Protein AF-A0A1J0LUX7-F1 (afdb_monomer_lite)

Sequence (81 aa):
MTPEAVIRLARANPGTPVRLAIVGRTGRGEVRVKWEDGGLKFWLRPLRLWDGPKAEPEALRVMEPWRILEAWLEGEDGGAV

Foldseek 3Di:
DALVVQQVVQVVPAPWKKWWWKQAPVGIAIKIWHHYPNDIWIDGPPPDIDDDPCRSVVSNVVCVRMDTPDIDTPPVPPDDD

Radius of gyration: 12.02 Å; chains: 1; bounding box: 28×29×28 Å

Secondary structure (DSSP, 8-state):
--HHHHHHHHHHSTTSPEEEEEEETTEEEEEEEEEETTEEEEEETTTEEE-STTHHHHHHHHHTT-EEEEEEETTTT----

Organism: Thermus brockianus (NCBI:txid56956)

pLDDT: mean 85.12, std 12.98, range [35.34, 94.69]

Structure (mmCIF, N/CA/C/O backbone):
data_AF-A0A1J0LUX7-F1
#
_entry.id   AF-A0A1J0LUX7-F1
#
loop_
_atom_site.group_PDB
_atom_site.id
_atom_site.type_symbol
_atom_site.label_atom_id
_atom_site.label_alt_id
_atom_site.label_comp_id
_atom_site.label_asym_id
_atom_site.label_entity_id
_atom_site.label_seq_id
_atom_site.pdbx_PDB_ins_code
_atom_site.Cartn_x
_atom_site.Cartn_y
_atom_site.Cartn_z
_atom_site.occupancy
_atom_site.B_iso_or_equiv
_atom_site.auth_seq_id
_atom_site.auth_comp_id
_atom_site.auth_asym_id
_atom_site.auth_atom_id
_atom_site.pdbx_PDB_model_num
ATOM 1 N N . MET A 1 1 ? 3.075 -9.059 8.786 1.00 84.31 1 MET A N 1
ATOM 2 C CA . MET A 1 1 ? 3.993 -8.539 7.745 1.00 84.31 1 MET A CA 1
ATOM 3 C C . MET A 1 1 ? 4.301 -7.074 8.055 1.00 84.31 1 MET A C 1
ATOM 5 O O . MET A 1 1 ? 3.442 -6.440 8.654 1.00 84.31 1 MET A O 1
ATOM 9 N N . THR A 1 2 ? 5.488 -6.550 7.724 1.00 91.56 2 THR A N 1
ATOM 10 C CA . THR A 1 2 ? 5.838 -5.127 7.957 1.00 91.56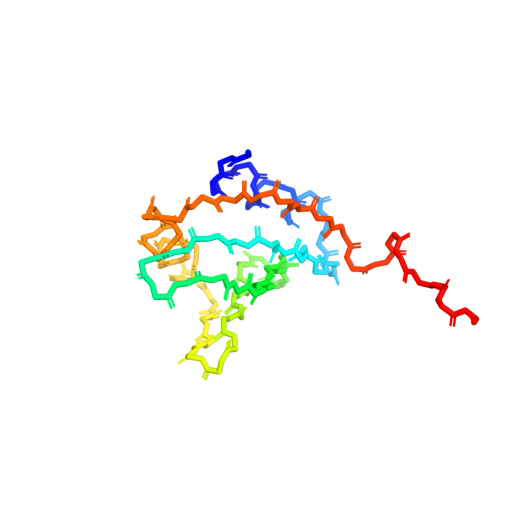 2 THR A CA 1
ATOM 11 C C . THR A 1 2 ? 5.615 -4.275 6.697 1.00 91.56 2 THR A C 1
ATOM 13 O O . THR A 1 2 ? 5.583 -4.843 5.598 1.00 91.56 2 THR A O 1
ATOM 16 N N . PRO A 1 3 ? 5.493 -2.938 6.810 1.00 91.31 3 PRO A N 1
ATOM 17 C CA . PRO A 1 3 ? 5.409 -2.039 5.653 1.00 91.31 3 PRO A CA 1
ATOM 18 C C . PRO A 1 3 ? 6.566 -2.208 4.652 1.00 91.31 3 PRO A C 1
ATOM 20 O O . PRO A 1 3 ? 6.352 -2.265 3.444 1.00 91.31 3 PRO A O 1
ATOM 23 N N . GLU A 1 4 ? 7.794 -2.388 5.136 1.00 93.19 4 GLU A N 1
ATOM 24 C CA . GLU A 1 4 ? 8.982 -2.599 4.299 1.00 93.19 4 GLU A CA 1
ATOM 25 C C . GLU A 1 4 ? 8.930 -3.946 3.575 1.00 93.19 4 GLU A C 1
ATOM 27 O O . GLU A 1 4 ? 9.413 -4.076 2.452 1.00 93.19 4 GLU A O 1
ATOM 32 N N . ALA A 1 5 ? 8.359 -4.980 4.201 1.00 93.31 5 ALA A N 1
ATOM 33 C CA . ALA A 1 5 ? 8.159 -6.268 3.544 1.00 93.31 5 ALA A CA 1
ATOM 34 C C . ALA A 1 5 ? 7.158 -6.158 2.383 1.00 93.31 5 ALA A C 1
ATOM 36 O O . ALA A 1 5 ? 7.407 -6.733 1.326 1.00 93.31 5 ALA A O 1
ATOM 37 N N . VAL A 1 6 ? 6.095 -5.362 2.537 1.00 92.94 6 VAL A N 1
ATOM 38 C CA . VAL A 1 6 ? 5.146 -5.066 1.452 1.00 92.94 6 VAL A CA 1
ATOM 39 C C . VAL A 1 6 ? 5.818 -4.308 0.311 1.00 92.94 6 VAL A C 1
ATOM 41 O O . VAL A 1 6 ? 5.659 -4.679 -0.848 1.00 92.94 6 VAL A O 1
ATOM 44 N N . ILE A 1 7 ? 6.592 -3.265 0.618 1.00 92.50 7 ILE A N 1
ATOM 45 C CA . ILE A 1 7 ? 7.281 -2.471 -0.410 1.00 92.50 7 ILE A CA 1
ATOM 46 C C . ILE A 1 7 ? 8.305 -3.333 -1.153 1.00 92.50 7 ILE A C 1
ATOM 48 O O . ILE A 1 7 ? 8.380 -3.277 -2.380 1.00 92.50 7 ILE A O 1
ATOM 52 N N . ARG A 1 8 ? 9.044 -4.195 -0.440 1.00 93.81 8 ARG A N 1
ATOM 53 C CA . ARG A 1 8 ? 9.936 -5.183 -1.066 1.00 93.81 8 ARG A CA 1
ATOM 54 C C . ARG A 1 8 ? 9.177 -6.153 -1.971 1.00 93.81 8 ARG A C 1
ATOM 56 O O . ARG A 1 8 ? 9.661 -6.424 -3.065 1.00 93.81 8 ARG A O 1
ATOM 63 N N . LEU A 1 9 ? 8.002 -6.632 -1.556 1.00 93.94 9 LEU A N 1
ATOM 64 C CA . LEU A 1 9 ? 7.155 -7.505 -2.374 1.00 93.94 9 LEU A CA 1
ATOM 65 C C . LEU A 1 9 ? 6.675 -6.799 -3.651 1.00 93.94 9 LEU A C 1
ATOM 67 O O . LEU A 1 9 ? 6.783 -7.371 -4.733 1.00 93.94 9 LEU A O 1
ATOM 71 N N . ALA A 1 10 ? 6.217 -5.549 -3.544 1.00 94.06 10 ALA A N 1
ATOM 72 C CA . ALA A 1 10 ? 5.806 -4.748 -4.696 1.00 94.06 10 ALA A CA 1
ATOM 73 C C . ALA A 1 10 ? 6.981 -4.499 -5.653 1.00 94.06 10 ALA A C 1
ATOM 75 O O . ALA A 1 10 ? 6.847 -4.674 -6.860 1.00 94.06 10 ALA A O 1
ATOM 76 N N . ARG A 1 11 ? 8.159 -4.151 -5.120 1.00 93.44 11 ARG A N 1
ATOM 77 C CA . ARG A 1 11 ? 9.377 -3.929 -5.913 1.00 93.44 11 ARG A CA 1
ATOM 78 C C . ARG A 1 11 ? 9.860 -5.192 -6.626 1.00 93.44 11 ARG A C 1
ATOM 80 O O . ARG A 1 11 ? 10.381 -5.093 -7.731 1.00 93.44 11 ARG A O 1
ATOM 87 N N . ALA A 1 12 ? 9.695 -6.358 -6.004 1.00 94.69 12 ALA A N 1
ATOM 88 C CA . ALA A 1 12 ? 10.024 -7.645 -6.612 1.00 94.69 12 ALA A CA 1
ATOM 89 C C . ALA A 1 12 ? 9.042 -8.053 -7.727 1.00 94.69 12 ALA A C 1
ATOM 91 O O . ALA A 1 12 ? 9.400 -8.879 -8.561 1.00 94.69 12 ALA A O 1
ATOM 92 N N . ASN A 1 13 ? 7.842 -7.460 -7.768 1.00 94.12 13 ASN A N 1
ATOM 93 C CA . ASN A 1 13 ? 6.784 -7.763 -8.737 1.00 94.12 13 ASN A CA 1
ATOM 94 C C . ASN A 1 13 ? 6.308 -6.483 -9.453 1.00 94.12 13 ASN A C 1
ATOM 96 O O . ASN A 1 13 ? 5.152 -6.073 -9.304 1.00 94.12 13 ASN A O 1
ATOM 100 N N . PRO A 1 14 ? 7.189 -5.811 -10.219 1.00 92.25 14 PRO A N 1
ATOM 101 C CA . PRO A 1 14 ? 6.848 -4.560 -10.884 1.00 92.25 14 PRO A CA 1
ATOM 102 C C . PRO A 1 14 ? 5.667 -4.749 -11.842 1.00 92.25 14 PRO A C 1
ATOM 104 O O . PRO A 1 14 ? 5.522 -5.786 -12.484 1.00 92.25 14 PRO A O 1
ATOM 107 N N . GLY A 1 15 ? 4.798 -3.744 -11.930 1.00 90.69 15 GLY A N 1
ATOM 108 C CA . GLY A 1 15 ? 3.586 -3.820 -12.748 1.00 90.69 15 GLY A CA 1
ATOM 109 C C . GLY A 1 15 ? 2.428 -4.595 -12.103 1.00 90.69 15 GLY A C 1
ATOM 110 O O . GLY A 1 15 ? 1.293 -4.438 -12.552 1.00 90.69 15 GLY A O 1
ATOM 111 N N . THR A 1 16 ? 2.668 -5.343 -11.021 1.00 92.88 16 THR A N 1
ATOM 112 C CA . THR A 1 16 ? 1.638 -6.109 -10.303 1.00 92.88 16 THR A CA 1
ATOM 113 C C . THR A 1 16 ? 1.314 -5.434 -8.968 1.00 92.88 16 THR A C 1
ATOM 115 O O . THR A 1 16 ? 2.207 -5.258 -8.136 1.00 92.88 16 THR A O 1
ATOM 118 N N . PRO A 1 17 ? 0.064 -5.002 -8.732 1.00 93.12 17 PRO A N 1
ATOM 119 C CA . PRO A 1 17 ? -0.320 -4.455 -7.437 1.00 93.12 17 PRO A CA 1
ATOM 120 C C . PRO A 1 17 ? -0.254 -5.515 -6.332 1.00 93.12 17 PRO A C 1
ATOM 122 O O . PRO A 1 17 ? -0.673 -6.646 -6.521 1.00 93.12 17 PRO A O 1
ATOM 125 N N . VAL A 1 18 ? 0.208 -5.134 -5.150 1.00 94.19 18 VAL A N 1
ATOM 126 C CA . VAL A 1 18 ? 0.022 -5.850 -3.889 1.00 94.19 18 VAL A CA 1
ATOM 127 C C . VAL A 1 18 ? -1.216 -5.273 -3.210 1.00 94.19 18 VAL A C 1
ATOM 129 O O . VAL A 1 18 ? -1.263 -4.076 -2.908 1.00 94.19 18 VAL A O 1
ATOM 132 N N . ARG A 1 19 ? -2.218 -6.112 -2.958 1.00 93.44 19 ARG A N 1
ATOM 133 C CA . ARG A 1 19 ? -3.379 -5.781 -2.126 1.00 93.44 19 ARG A CA 1
ATOM 134 C C . ARG A 1 19 ? -3.074 -6.106 -0.674 1.00 93.44 19 ARG A C 1
ATOM 136 O O . ARG A 1 19 ? -2.462 -7.128 -0.385 1.00 93.44 19 ARG A O 1
ATOM 143 N N . LEU A 1 20 ? -3.486 -5.220 0.227 1.00 92.38 20 LEU A N 1
ATOM 144 C CA . LEU A 1 20 ? -3.297 -5.348 1.667 1.00 92.38 20 LEU A CA 1
ATOM 145 C C . LEU A 1 20 ? -4.643 -5.276 2.371 1.00 92.38 20 LEU A C 1
ATOM 147 O O . LEU A 1 20 ? -5.379 -4.308 2.173 1.00 92.38 20 LEU A O 1
ATOM 151 N N . ALA A 1 21 ? -4.901 -6.213 3.278 1.00 91.81 21 ALA A N 1
ATOM 152 C CA . ALA A 1 21 ? -5.916 -6.045 4.310 1.00 91.81 21 ALA A CA 1
ATOM 153 C C . ALA A 1 21 ? -5.253 -5.468 5.566 1.00 91.81 21 ALA A C 1
ATOM 155 O O . ALA A 1 21 ? -4.284 -6.028 6.087 1.00 91.81 21 ALA A O 1
ATOM 156 N N . ILE A 1 22 ? -5.767 -4.347 6.069 1.00 91.62 22 ILE A N 1
ATOM 157 C CA . ILE A 1 22 ? -5.188 -3.632 7.212 1.00 91.62 22 ILE A CA 1
ATOM 158 C C . ILE A 1 22 ? -6.208 -3.401 8.327 1.00 91.62 22 ILE A C 1
ATOM 160 O O . ILE A 1 22 ? -7.417 -3.336 8.102 1.00 91.62 22 ILE A O 1
ATOM 164 N N . VAL A 1 23 ? -5.700 -3.195 9.540 1.00 90.56 23 VAL A N 1
ATOM 165 C CA . VAL A 1 23 ? -6.421 -2.562 10.649 1.00 90.56 23 VAL A CA 1
ATOM 166 C C . VAL A 1 23 ? -5.635 -1.326 11.063 1.00 90.56 23 VAL A C 1
ATOM 168 O O . VAL A 1 23 ? -4.488 -1.434 11.496 1.00 90.56 23 VAL A O 1
ATOM 171 N N . GLY A 1 24 ? -6.254 -0.157 10.929 1.00 84.44 24 GLY A N 1
ATOM 172 C CA . GLY A 1 24 ? -5.729 1.117 11.408 1.00 84.44 24 GLY A CA 1
ATOM 173 C C . GLY A 1 24 ? -6.598 1.709 12.517 1.00 84.44 24 GLY A C 1
ATOM 174 O O . GLY A 1 24 ? -7.578 1.115 12.967 1.00 84.44 24 GLY A O 1
ATOM 175 N N . ARG A 1 25 ? -6.265 2.935 12.933 1.00 81.75 25 ARG A N 1
ATOM 176 C CA . ARG A 1 25 ? -6.970 3.660 14.008 1.00 81.75 25 ARG A CA 1
ATOM 177 C C . ARG A 1 25 ? -8.462 3.882 13.728 1.00 81.75 25 ARG A C 1
ATOM 179 O O . ARG A 1 25 ? -9.251 3.955 14.660 1.00 81.75 25 ARG A O 1
ATOM 186 N N . THR A 1 26 ? -8.836 4.004 12.458 1.00 77.94 26 THR A N 1
ATOM 187 C CA . THR A 1 26 ? -10.214 4.258 12.009 1.00 77.94 26 THR A CA 1
ATOM 188 C C . THR A 1 26 ? -10.984 2.982 11.661 1.00 77.94 26 THR A C 1
ATOM 190 O O . THR A 1 26 ? -12.130 3.076 11.238 1.00 77.94 26 THR A O 1
ATOM 193 N N . GLY A 1 27 ? -10.377 1.799 11.816 1.00 84.75 27 GLY A N 1
ATOM 194 C CA . GLY A 1 27 ? -10.997 0.510 11.506 1.00 84.75 27 GLY A CA 1
ATOM 195 C C . GLY A 1 27 ? -10.235 -0.307 10.462 1.00 84.75 27 GLY A C 1
ATOM 196 O O . GLY A 1 27 ? -9.036 -0.120 10.246 1.00 84.75 27 GLY A O 1
ATOM 197 N N . ARG A 1 28 ? -10.941 -1.259 9.843 1.00 89.62 28 ARG A N 1
ATOM 198 C CA . ARG A 1 28 ? -10.410 -2.126 8.780 1.00 89.62 28 ARG A CA 1
ATOM 199 C C . ARG A 1 28 ? -10.454 -1.428 7.425 1.00 89.62 28 ARG A C 1
ATOM 201 O O . ARG A 1 28 ? -11.366 -0.648 7.167 1.00 89.62 28 ARG A O 1
ATOM 208 N N . GLY A 1 29 ? -9.496 -1.742 6.561 1.00 85.75 29 GLY A N 1
ATOM 209 C CA . GLY A 1 29 ? -9.441 -1.198 5.208 1.00 85.75 29 GLY A CA 1
ATOM 210 C C . GLY A 1 29 ? -8.635 -2.066 4.252 1.00 85.75 29 GLY A C 1
ATOM 211 O O . GLY A 1 29 ? -7.900 -2.957 4.679 1.00 85.75 29 GLY A O 1
ATOM 212 N N . GLU A 1 30 ? -8.782 -1.774 2.962 1.00 88.12 30 GLU A N 1
ATOM 213 C CA . GLU A 1 30 ? -7.966 -2.350 1.896 1.00 88.12 30 GLU A CA 1
ATOM 214 C C . GLU A 1 30 ? -7.065 -1.267 1.295 1.00 88.12 30 GLU A C 1
ATOM 216 O O . GLU A 1 30 ? -7.495 -0.129 1.074 1.00 88.12 30 GLU A O 1
ATOM 221 N N . VAL A 1 31 ? -5.815 -1.625 1.025 1.00 89.12 31 VAL A N 1
ATOM 222 C CA . VAL A 1 31 ? -4.814 -0.745 0.412 1.00 89.12 31 VAL A CA 1
ATOM 223 C C . VAL A 1 31 ? -4.198 -1.455 -0.775 1.00 89.12 31 VAL A C 1
ATOM 225 O O . VAL A 1 31 ? -4.056 -2.675 -0.767 1.00 89.12 31 VAL A O 1
ATOM 228 N N . ARG A 1 32 ? -3.811 -0.692 -1.794 1.00 92.25 32 ARG A N 1
ATOM 229 C CA . ARG A 1 32 ? -3.042 -1.212 -2.924 1.00 92.25 32 ARG A CA 1
ATOM 230 C C . ARG A 1 32 ? -1.697 -0.522 -3.005 1.00 92.25 32 ARG A C 1
ATOM 232 O O . ARG A 1 32 ? -1.606 0.691 -2.821 1.00 92.25 32 ARG A O 1
ATOM 239 N N . VAL A 1 33 ? -0.669 -1.293 -3.320 1.00 92.75 33 VAL A N 1
ATOM 240 C CA . VAL A 1 33 ? 0.704 -0.819 -3.487 1.00 92.75 33 VAL A CA 1
ATOM 241 C C . VAL A 1 33 ? 1.271 -1.438 -4.754 1.00 92.75 33 VAL A C 1
ATOM 243 O O . VAL A 1 33 ? 1.216 -2.645 -4.902 1.00 92.75 33 VAL A O 1
ATOM 246 N N . LYS A 1 34 ? 1.818 -0.662 -5.682 1.00 93.44 34 LYS A N 1
ATOM 247 C CA . LYS A 1 34 ? 2.382 -1.176 -6.942 1.00 93.44 34 LYS A CA 1
ATOM 248 C C . LYS A 1 34 ? 3.730 -0.527 -7.168 1.00 93.44 34 LYS A C 1
ATOM 250 O O . LYS A 1 34 ? 3.866 0.670 -6.947 1.00 93.44 34 LYS A O 1
ATOM 255 N N . TRP A 1 35 ? 4.707 -1.293 -7.629 1.00 92.75 35 TRP A N 1
ATOM 256 C CA . TRP A 1 35 ? 5.949 -0.716 -8.125 1.00 92.75 35 TRP A CA 1
ATOM 257 C C . TRP A 1 35 ? 5.847 -0.519 -9.635 1.00 92.75 35 TRP A C 1
ATOM 259 O O . TRP A 1 35 ? 5.587 -1.472 -10.369 1.00 92.75 35 TRP A O 1
ATOM 269 N N . GLU A 1 36 ? 6.014 0.710 -10.107 1.00 89.69 36 GLU A N 1
ATOM 270 C CA . GLU A 1 36 ? 5.912 1.068 -11.523 1.00 89.69 36 GLU A CA 1
ATOM 271 C C . GLU A 1 36 ? 6.793 2.291 -11.806 1.00 89.69 36 GLU A C 1
ATOM 273 O O . GLU A 1 36 ? 7.011 3.112 -10.920 1.00 89.69 36 GLU A O 1
ATOM 278 N N . ASP A 1 37 ? 7.342 2.397 -13.018 1.00 86.06 37 ASP A N 1
ATOM 279 C CA . ASP A 1 37 ? 8.154 3.547 -13.457 1.00 86.06 37 ASP A CA 1
ATOM 280 C C . ASP A 1 37 ? 9.343 3.884 -12.530 1.00 86.06 37 ASP A C 1
ATOM 282 O O . ASP A 1 37 ? 9.751 5.035 -12.388 1.00 86.06 37 ASP A O 1
ATOM 286 N N . GLY A 1 38 ? 9.913 2.868 -11.873 1.00 83.94 38 GLY A N 1
ATOM 287 C CA . GLY A 1 38 ? 11.039 3.037 -10.949 1.00 83.94 38 GLY A CA 1
ATOM 288 C C . GLY A 1 38 ? 10.662 3.582 -9.567 1.00 83.94 38 GLY A C 1
ATOM 289 O O . GLY A 1 38 ? 11.566 3.915 -8.800 1.00 83.94 38 GLY A O 1
ATOM 290 N N . GLY A 1 39 ? 9.370 3.645 -9.230 1.00 87.88 39 GLY A N 1
ATOM 291 C CA . GLY A 1 39 ? 8.892 4.123 -7.936 1.00 87.88 39 GLY A CA 1
ATOM 292 C C . GLY A 1 39 ? 7.675 3.374 -7.399 1.00 87.88 39 GLY A C 1
ATOM 293 O O . GLY A 1 39 ? 7.090 2.502 -8.044 1.00 87.88 39 GLY A O 1
ATOM 294 N N . LEU A 1 40 ? 7.302 3.726 -6.170 1.00 91.12 40 LEU A N 1
ATOM 295 C CA . LEU A 1 40 ? 6.117 3.199 -5.508 1.00 91.12 40 LEU A CA 1
ATOM 296 C C . LEU A 1 40 ? 4.881 4.011 -5.910 1.00 91.12 40 LEU A C 1
ATOM 298 O O . LEU A 1 40 ? 4.887 5.236 -5.840 1.00 91.12 40 LEU A O 1
ATOM 302 N N . LYS A 1 41 ? 3.789 3.328 -6.231 1.00 91.38 41 LYS A N 1
ATOM 303 C CA . LYS A 1 41 ? 2.443 3.893 -6.314 1.00 91.38 41 LYS A CA 1
ATOM 304 C C . LYS A 1 41 ? 1.612 3.310 -5.176 1.00 91.38 41 LYS A C 1
ATOM 306 O O . LYS A 1 41 ? 1.606 2.096 -4.964 1.00 91.38 41 LYS A O 1
ATOM 311 N N . PHE A 1 42 ? 0.942 4.171 -4.416 1.00 89.62 42 PHE A N 1
ATOM 312 C CA . PHE A 1 42 ? 0.212 3.786 -3.207 1.00 89.62 42 PHE A CA 1
ATOM 313 C C . PHE A 1 42 ? -1.211 4.339 -3.236 1.00 89.62 42 PHE A C 1
ATOM 315 O O . PHE A 1 42 ? -1.403 5.556 -3.279 1.00 89.62 42 PHE A O 1
ATOM 322 N N . TRP A 1 43 ? -2.206 3.454 -3.159 1.00 88.44 43 TRP A N 1
ATOM 323 C CA . TRP A 1 43 ? -3.627 3.802 -3.171 1.00 88.44 43 TRP A CA 1
ATOM 324 C C . TRP A 1 43 ? -4.307 3.368 -1.875 1.00 88.44 43 TRP A C 1
ATOM 326 O O . TRP A 1 43 ? -4.479 2.178 -1.608 1.00 88.44 43 TRP A O 1
ATOM 336 N N . LEU A 1 44 ? -4.790 4.348 -1.118 1.00 81.81 44 LEU A N 1
ATOM 337 C CA . LEU A 1 44 ? -5.636 4.159 0.053 1.00 81.81 44 LEU A CA 1
ATOM 338 C C . LEU A 1 44 ? -7.011 4.743 -0.269 1.00 81.81 44 LEU A C 1
ATOM 340 O O . LEU A 1 44 ? -7.207 5.948 -0.136 1.00 81.81 44 LEU A O 1
ATOM 344 N N . ARG A 1 45 ? -7.968 3.933 -0.735 1.00 68.56 45 ARG A N 1
ATOM 345 C CA . ARG A 1 45 ? -9.319 4.438 -1.047 1.00 68.56 45 ARG A CA 1
ATOM 346 C C . ARG A 1 45 ? -10.163 4.563 0.231 1.00 68.56 45 ARG A C 1
ATOM 348 O O . ARG A 1 45 ? -10.065 3.697 1.094 1.00 68.56 45 ARG A O 1
ATOM 355 N N . PRO A 1 46 ? -11.005 5.606 0.359 1.00 66.38 46 PRO A N 1
ATOM 356 C CA . PRO A 1 46 ? -11.166 6.763 -0.538 1.00 66.38 46 PRO A CA 1
ATOM 357 C C . PRO A 1 46 ? -10.148 7.896 -0.290 1.00 66.38 46 PRO A C 1
ATOM 359 O O . PRO A 1 46 ? -10.245 8.952 -0.901 1.00 66.38 46 PRO A O 1
ATOM 362 N N . LEU A 1 47 ? -9.211 7.712 0.637 1.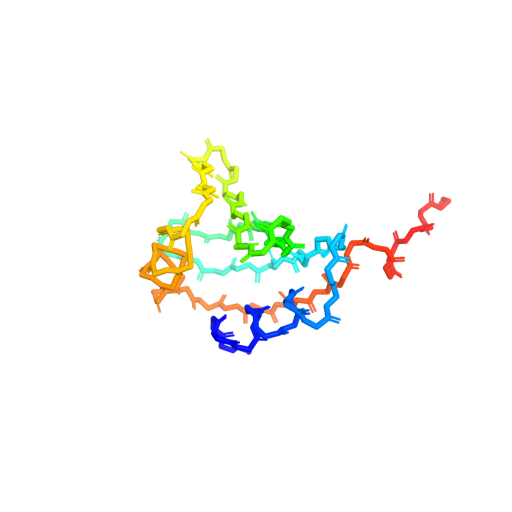00 67.06 47 LEU A N 1
ATOM 363 C CA . LEU A 1 47 ? -8.467 8.790 1.280 1.00 67.06 47 LEU A CA 1
ATOM 364 C C . LEU A 1 47 ? -7.402 9.465 0.401 1.00 67.06 47 LEU A C 1
ATOM 366 O O . LEU A 1 47 ? -7.330 10.695 0.417 1.00 67.06 47 LEU A O 1
ATOM 370 N N . ARG A 1 48 ? -6.529 8.721 -0.300 1.00 77.75 48 ARG A N 1
ATOM 371 C CA . ARG A 1 48 ? -5.379 9.329 -0.998 1.00 77.75 48 ARG A CA 1
ATOM 372 C C . ARG A 1 48 ? -4.647 8.397 -1.978 1.00 77.75 48 ARG A C 1
ATOM 374 O O . ARG A 1 48 ? -4.621 7.180 -1.799 1.00 77.75 48 ARG A O 1
ATOM 381 N N . LEU A 1 49 ? -4.008 9.016 -2.974 1.00 83.38 49 LEU A N 1
ATOM 382 C CA . LEU A 1 49 ? -3.010 8.435 -3.877 1.00 83.38 49 LEU A CA 1
ATOM 383 C C . LEU A 1 49 ? -1.679 9.185 -3.707 1.00 83.38 49 LEU A C 1
ATOM 385 O O . LEU A 1 49 ? -1.679 10.415 -3.670 1.00 83.38 49 LEU A O 1
ATOM 389 N N . TRP A 1 50 ? -0.570 8.451 -3.635 1.00 84.94 50 TRP A N 1
ATOM 390 C CA . TRP A 1 50 ? 0.790 8.991 -3.734 1.00 84.94 50 TRP A CA 1
ATOM 391 C C . TRP A 1 50 ? 1.544 8.304 -4.879 1.00 84.94 50 TRP A C 1
ATOM 393 O O . TRP A 1 50 ? 1.458 7.084 -5.026 1.00 84.94 50 TRP A O 1
ATOM 403 N N . ASP A 1 51 ? 2.287 9.092 -5.658 1.00 82.94 51 ASP A N 1
ATOM 404 C CA . ASP A 1 51 ? 3.101 8.647 -6.797 1.00 82.94 51 ASP A CA 1
ATOM 405 C C . ASP A 1 51 ? 4.460 9.382 -6.798 1.00 82.94 51 ASP A C 1
ATOM 407 O O . ASP A 1 51 ? 4.599 10.471 -6.226 1.00 82.94 51 ASP A O 1
ATOM 411 N N . GLY A 1 52 ? 5.464 8.775 -7.427 1.00 79.56 52 GLY A N 1
ATOM 412 C CA . GLY A 1 52 ? 6.801 9.316 -7.626 1.00 79.56 52 GLY A CA 1
ATOM 413 C C . GLY A 1 52 ? 7.767 9.093 -6.454 1.00 79.56 52 GLY A C 1
ATOM 414 O O . GLY A 1 52 ? 7.465 8.379 -5.497 1.00 79.56 52 GLY A O 1
ATOM 415 N N . PRO A 1 53 ? 8.950 9.736 -6.481 1.00 78.81 53 PRO A N 1
ATOM 416 C CA . PRO A 1 53 ? 10.038 9.477 -5.527 1.00 78.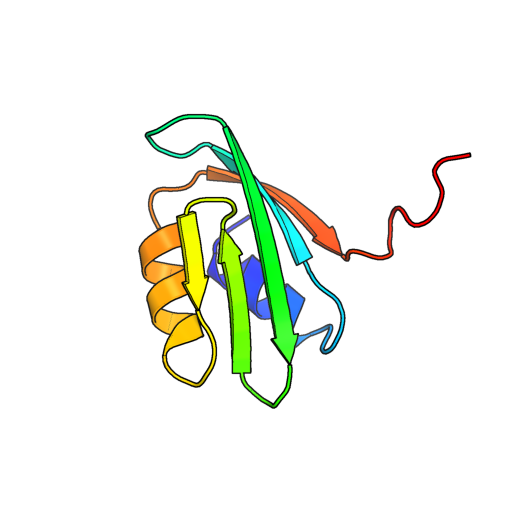81 53 PRO A CA 1
ATOM 417 C C . PRO A 1 53 ? 9.687 9.708 -4.048 1.00 78.81 53 PRO A C 1
ATOM 419 O O . PRO A 1 53 ? 10.369 9.204 -3.162 1.00 78.81 53 PRO A O 1
ATOM 422 N N . LYS A 1 54 ? 8.629 10.479 -3.761 1.00 83.44 54 LYS A N 1
ATOM 423 C CA . LYS A 1 54 ? 8.155 10.742 -2.392 1.00 83.44 54 LYS A CA 1
ATOM 424 C C . LYS A 1 54 ? 7.094 9.750 -1.910 1.00 83.44 54 LYS A C 1
ATOM 426 O O . LYS A 1 54 ? 6.734 9.785 -0.738 1.00 83.44 54 LYS A O 1
ATOM 431 N N . ALA A 1 55 ? 6.581 8.884 -2.779 1.00 87.25 55 ALA A N 1
ATOM 432 C CA . ALA A 1 55 ? 5.519 7.956 -2.418 1.00 87.25 55 ALA A CA 1
ATOM 433 C C . ALA A 1 55 ? 5.992 6.879 -1.438 1.00 87.25 55 ALA A C 1
ATOM 435 O O . ALA A 1 55 ? 5.252 6.546 -0.523 1.00 87.25 55 ALA A O 1
ATOM 436 N N . GLU A 1 56 ? 7.222 6.378 -1.574 1.00 88.69 56 GLU A N 1
ATOM 437 C CA . GLU A 1 56 ? 7.785 5.377 -0.659 1.00 88.69 56 GLU A CA 1
ATOM 438 C C . GLU A 1 56 ? 7.891 5.871 0.799 1.00 88.69 56 GLU A C 1
ATOM 440 O O . GLU A 1 56 ? 7.296 5.234 1.674 1.00 88.69 56 GLU A O 1
ATOM 445 N N . PRO A 1 57 ? 8.550 7.012 1.102 1.00 90.94 57 PRO A N 1
ATOM 446 C CA . PRO A 1 57 ? 8.614 7.508 2.477 1.00 90.94 57 PRO A CA 1
ATOM 447 C C . PRO A 1 57 ? 7.236 7.890 3.038 1.00 90.94 57 PRO A C 1
ATOM 449 O O . PRO A 1 57 ? 6.971 7.663 4.218 1.00 90.94 57 PRO A O 1
ATOM 452 N N . GLU A 1 58 ? 6.328 8.423 2.213 1.00 89.31 58 GLU A N 1
ATOM 453 C CA . GLU A 1 58 ? 4.960 8.720 2.654 1.00 89.31 58 GLU A CA 1
ATOM 454 C C . GLU A 1 58 ? 4.151 7.453 2.941 1.00 89.31 58 GLU A C 1
ATOM 456 O O . GLU A 1 58 ? 3.438 7.399 3.942 1.00 89.31 58 GLU A O 1
ATOM 461 N N . ALA A 1 59 ? 4.280 6.420 2.108 1.00 89.25 59 ALA A N 1
ATOM 462 C CA . ALA A 1 59 ? 3.614 5.143 2.309 1.00 89.25 59 ALA A CA 1
ATOM 463 C C . ALA A 1 59 ? 4.088 4.483 3.609 1.00 89.25 59 ALA A C 1
ATOM 465 O O . ALA A 1 59 ? 3.253 4.046 4.397 1.00 89.25 59 ALA A O 1
ATOM 466 N N . LEU A 1 60 ? 5.397 4.482 3.889 1.00 90.69 60 LEU A N 1
ATOM 467 C CA . LEU A 1 60 ? 5.944 4.006 5.165 1.00 90.69 60 LEU A CA 1
ATOM 468 C C . LEU A 1 60 ? 5.354 4.769 6.356 1.00 90.69 60 LEU A C 1
ATOM 470 O O . LEU A 1 60 ? 4.810 4.150 7.267 1.00 90.69 60 LEU A O 1
ATOM 474 N N . ARG A 1 61 ? 5.377 6.106 6.316 1.00 90.56 61 ARG A N 1
ATOM 475 C CA . ARG A 1 61 ? 4.828 6.964 7.380 1.00 90.56 61 ARG A CA 1
ATOM 476 C C . ARG A 1 61 ? 3.335 6.723 7.620 1.00 90.56 61 ARG A C 1
ATOM 478 O O . ARG A 1 61 ? 2.856 6.777 8.747 1.00 90.56 61 ARG A O 1
ATOM 485 N N . VAL A 1 62 ? 2.573 6.500 6.554 1.00 87.88 62 VAL A N 1
ATOM 486 C CA . VAL A 1 62 ? 1.126 6.259 6.624 1.00 87.88 62 VAL A CA 1
ATOM 487 C C . VAL A 1 62 ? 0.814 4.850 7.125 1.00 87.88 62 VAL A C 1
ATOM 489 O O . VAL A 1 62 ? -0.153 4.684 7.867 1.00 87.88 62 VAL A O 1
ATOM 492 N N . MET A 1 63 ? 1.628 3.863 6.746 1.00 89.19 63 MET A N 1
ATOM 493 C CA . MET A 1 63 ? 1.488 2.466 7.157 1.00 89.19 63 MET A CA 1
ATOM 494 C C . MET A 1 63 ? 2.029 2.174 8.560 1.00 89.19 63 MET A C 1
ATOM 496 O O . MET A 1 63 ? 1.615 1.182 9.149 1.00 89.19 63 MET A O 1
ATOM 500 N N . GLU A 1 64 ? 2.926 3.001 9.103 1.00 90.38 64 GLU A N 1
ATOM 501 C CA . GLU A 1 64 ? 3.540 2.828 10.429 1.00 90.38 64 GLU A CA 1
ATOM 502 C C . GLU A 1 64 ? 2.534 2.466 11.547 1.00 90.38 64 GLU A C 1
ATOM 504 O O . GLU A 1 64 ? 2.772 1.491 12.261 1.00 90.38 64 GLU A O 1
ATOM 509 N N . PRO A 1 65 ? 1.379 3.149 11.701 1.00 89.75 65 PRO A N 1
ATOM 510 C CA . PRO A 1 65 ? 0.405 2.802 12.737 1.00 89.75 65 PRO A CA 1
ATOM 511 C C . PRO A 1 65 ? -0.511 1.617 12.380 1.00 89.75 65 PRO A C 1
ATOM 513 O O . PRO A 1 65 ? -1.449 1.332 13.130 1.00 89.75 65 PRO A O 1
ATOM 516 N N . TRP A 1 66 ? -0.345 0.970 11.225 1.00 90.44 66 TRP A N 1
ATOM 517 C CA . TRP A 1 66 ? -1.259 -0.071 10.755 1.00 90.44 66 TRP A CA 1
ATOM 518 C C . TRP A 1 66 ? -0.781 -1.468 11.119 1.00 90.44 66 TRP A C 1
ATOM 520 O O . TRP A 1 66 ? 0.388 -1.822 10.987 1.00 90.44 66 TRP A O 1
ATOM 530 N N . ARG A 1 67 ? -1.738 -2.327 11.468 1.00 92.50 67 ARG A N 1
ATOM 531 C CA . ARG A 1 67 ? -1.521 -3.769 11.476 1.00 92.50 67 ARG A CA 1
ATOM 532 C C . ARG A 1 67 ? -1.905 -4.334 10.112 1.00 92.50 67 ARG A C 1
ATOM 534 O O . ARG A 1 67 ? -3.088 -4.382 9.781 1.00 92.50 67 ARG A O 1
ATOM 541 N N . ILE A 1 68 ? -0.915 -4.790 9.349 1.00 92.44 68 ILE A N 1
ATOM 542 C CA . ILE A 1 68 ? -1.130 -5.520 8.092 1.00 92.44 68 ILE A CA 1
ATO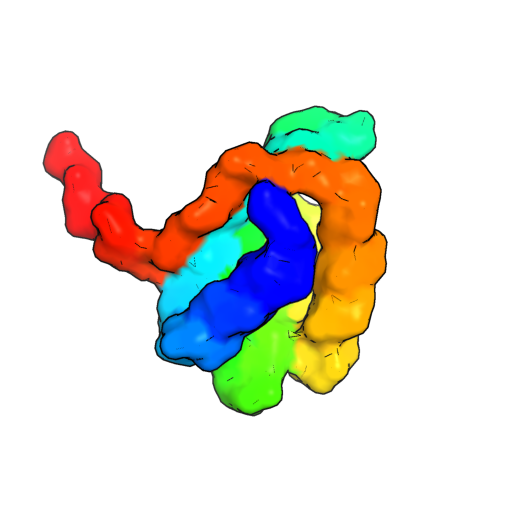M 543 C C . ILE A 1 68 ? -1.541 -6.951 8.442 1.00 92.44 68 ILE A C 1
ATOM 545 O O . ILE A 1 68 ? -0.764 -7.690 9.057 1.00 92.44 68 ILE A O 1
ATOM 549 N N . LEU A 1 69 ? -2.773 -7.311 8.090 1.00 92.19 69 LEU A N 1
ATOM 550 C CA . LEU A 1 69 ? -3.335 -8.640 8.308 1.00 92.19 69 LEU A CA 1
ATOM 551 C C . LEU A 1 69 ? -2.869 -9.599 7.213 1.00 92.19 69 LEU A C 1
ATOM 553 O O . LEU A 1 69 ? -2.324 -10.655 7.518 1.00 92.19 69 LEU A O 1
ATOM 557 N N . GLU A 1 70 ? -3.033 -9.185 5.958 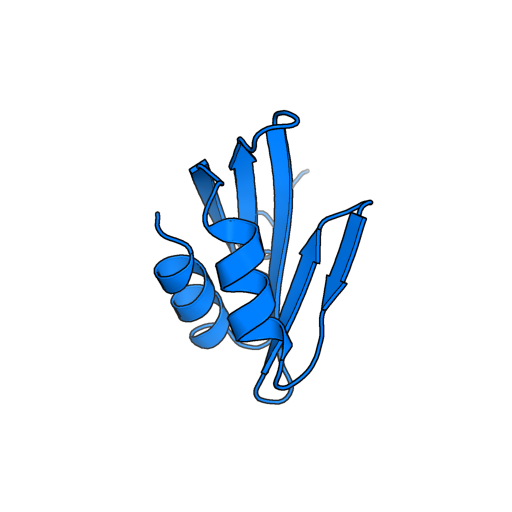1.00 91.56 70 GLU A N 1
ATOM 558 C CA . GLU A 1 70 ? -2.777 -9.993 4.764 1.00 91.56 70 GLU A CA 1
ATOM 559 C C . GLU A 1 70 ? -2.178 -9.114 3.663 1.00 91.56 70 GLU A C 1
ATOM 561 O O . GLU A 1 70 ? -2.439 -7.907 3.615 1.00 91.56 70 GLU A O 1
ATOM 566 N N . ALA A 1 71 ? -1.365 -9.723 2.800 1.00 92.25 71 ALA A N 1
ATOM 567 C CA . ALA A 1 71 ? -0.793 -9.096 1.616 1.00 92.25 71 ALA A CA 1
ATOM 568 C C . ALA A 1 71 ? -0.677 -10.134 0.494 1.00 92.25 71 ALA A C 1
ATOM 570 O O . ALA A 1 71 ? -0.110 -11.200 0.731 1.00 92.25 71 ALA A O 1
ATOM 571 N N . TRP A 1 72 ? -1.188 -9.823 -0.695 1.00 93.62 72 TRP A N 1
ATOM 572 C CA . TRP A 1 72 ? -1.197 -10.737 -1.843 1.00 93.62 72 TRP A CA 1
ATOM 573 C C . TRP A 1 72 ? -1.065 -9.976 -3.162 1.00 93.62 72 TRP A C 1
ATOM 575 O O . TRP A 1 72 ? -1.400 -8.789 -3.234 1.00 93.62 72 TRP A O 1
ATOM 585 N N . LEU A 1 73 ? -0.554 -10.632 -4.205 1.00 92.38 73 LEU A N 1
ATOM 586 C CA . LEU A 1 73 ? -0.447 -10.024 -5.530 1.00 92.38 73 LEU A CA 1
ATOM 587 C C . LEU A 1 73 ? -1.821 -10.030 -6.221 1.00 92.38 73 LEU A C 1
ATOM 589 O O . LEU A 1 73 ? -2.517 -11.043 -6.265 1.00 92.38 73 LEU A O 1
ATOM 593 N N . GLU A 1 74 ? -2.225 -8.887 -6.776 1.00 85.38 74 GLU A N 1
ATOM 594 C CA . GLU A 1 74 ? -3.437 -8.724 -7.581 1.00 85.38 74 GLU A CA 1
ATOM 595 C C . GLU A 1 74 ? -3.236 -9.482 -8.902 1.00 85.38 74 GLU A C 1
ATOM 597 O O . GLU A 1 74 ? -2.689 -8.965 -9.872 1.00 85.38 74 GLU A O 1
ATOM 602 N N . GLY A 1 75 ? -3.603 -10.762 -8.871 1.00 76.31 75 GLY A N 1
ATOM 603 C CA . GLY A 1 75 ? -3.338 -11.757 -9.909 1.00 76.31 75 GLY A CA 1
ATOM 604 C C . GLY A 1 75 ? -3.349 -13.190 -9.367 1.00 76.31 75 GLY A C 1
ATOM 605 O O . GLY A 1 75 ? -3.687 -14.106 -10.109 1.00 76.31 75 GLY A O 1
ATOM 606 N N . GLU A 1 76 ? -3.075 -13.381 -8.069 1.00 57.91 76 GLU A N 1
ATOM 607 C CA . GLU A 1 76 ? -3.198 -14.691 -7.404 1.00 57.91 76 GLU A CA 1
ATOM 608 C C . GLU A 1 76 ? -4.665 -15.110 -7.171 1.00 57.91 76 GLU A C 1
ATOM 610 O O . GLU A 1 76 ? -4.943 -16.300 -7.098 1.00 57.91 76 GLU A O 1
ATOM 615 N N . ASP A 1 77 ? -5.615 -14.164 -7.206 1.00 52.88 77 ASP A N 1
ATOM 616 C CA . ASP A 1 77 ? -7.069 -14.412 -7.115 1.00 52.88 77 ASP A CA 1
ATOM 617 C C . ASP A 1 77 ? -7.830 -13.962 -8.380 1.00 52.88 77 ASP A C 1
ATOM 619 O O . ASP A 1 77 ? -8.911 -13.371 -8.330 1.00 52.88 77 ASP A O 1
ATOM 623 N N . GLY A 1 78 ? -7.256 -14.219 -9.557 1.00 46.16 78 GLY A N 1
ATOM 624 C CA . GLY A 1 78 ? -7.880 -13.953 -10.859 1.00 46.16 78 GLY A CA 1
ATOM 625 C C . GLY A 1 78 ? -8.957 -14.964 -11.274 1.00 46.16 78 GLY A C 1
ATOM 626 O O . GLY A 1 78 ? -9.016 -15.323 -12.448 1.00 46.16 78 GLY A O 1
ATOM 627 N N . GLY A 1 79 ? -9.786 -15.449 -10.347 1.00 38.47 79 GLY A N 1
ATOM 628 C CA . GLY A 1 79 ? -10.804 -16.456 -10.648 1.00 38.47 79 GLY A CA 1
ATOM 629 C C . GLY A 1 79 ? -11.927 -16.527 -9.621 1.00 38.47 79 GLY A C 1
ATOM 630 O O . GLY A 1 79 ? -12.041 -17.517 -8.910 1.00 38.47 79 GLY A O 1
ATOM 631 N N . ALA A 1 80 ? -12.784 -15.507 -9.572 1.00 35.34 80 ALA A N 1
ATOM 632 C CA . ALA A 1 80 ? -14.161 -15.719 -9.136 1.00 35.34 80 ALA A CA 1
ATOM 633 C C . ALA A 1 80 ? -14.987 -16.101 -10.375 1.00 35.34 80 ALA A C 1
ATOM 635 O O . ALA A 1 80 ? -15.294 -15.238 -11.202 1.00 35.34 80 ALA A O 1
ATOM 636 N N . VAL A 1 81 ? -15.276 -17.398 -10.520 1.00 39.41 81 VAL A N 1
ATOM 637 C CA . VAL A 1 81 ? -16.523 -17.865 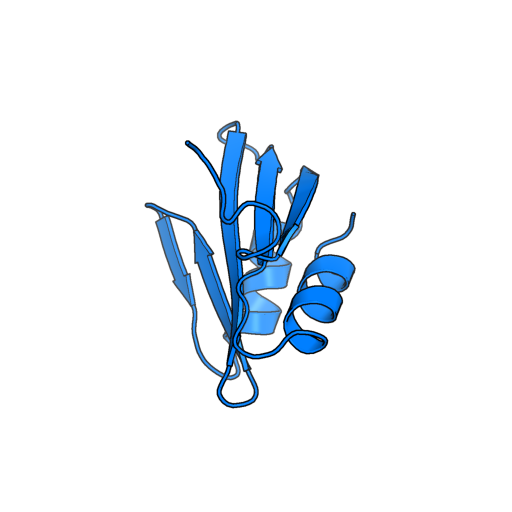-11.150 1.00 39.41 81 VAL A CA 1
ATOM 638 C C . VAL A 1 81 ? -17.640 -17.821 -10.120 1.00 39.41 81 VAL A C 1
ATOM 640 O O . VAL A 1 81 ? -17.347 -18.098 -8.934 1.00 39.41 81 VAL A O 1
#